Protein AF-A0AAD6A533-F1 (afdb_monomer_lite)

Radius of gyration: 17.17 Å; chains: 1; bounding box: 52×30×49 Å

Secondary structure (DSSP, 8-state):
-HHHHHHHHHHHHHHHHHHHS-SSTTSPPPSS-TTPEEETTEEE----PPTT-PPPHHHHHHHHHHTT--S----SHHHIIIIIIHHS---SS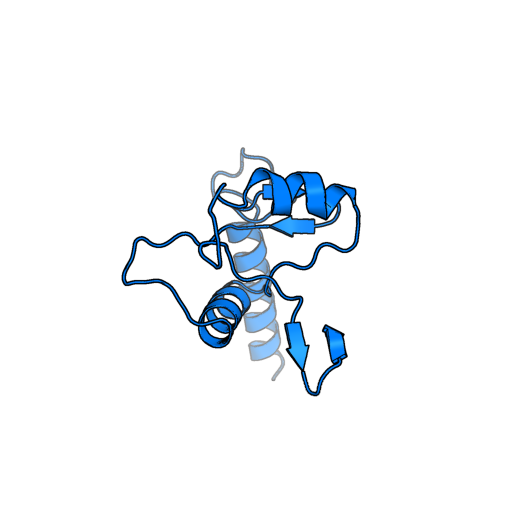S-S---S--EETTEE-

Organism: NCBI:txid1090488

Structure (mmCIF, N/CA/C/O backbone):
data_AF-A0AAD6A533-F1
#
_entry.id   AF-A0AAD6A533-F1
#
loop_
_atom_site.group_PDB
_atom_site.id
_atom_site.type_symbol
_atom_site.label_atom_id
_atom_site.label_alt_id
_atom_site.label_comp_id
_atom_site.label_asym_id
_atom_site.label_entity_id
_atom_site.label_seq_id
_atom_site.pdbx_PDB_ins_code
_atom_site.Cartn_x
_atom_site.Cartn_y
_atom_site.Cartn_z
_atom_site.occupancy
_atom_site.B_iso_or_equiv
_atom_site.auth_seq_id
_atom_site.auth_comp_id
_atom_site.auth_asym_id
_atom_site.auth_atom_id
_atom_site.pdbx_PDB_model_num
ATOM 1 N N . MET A 1 1 ? -32.719 -11.705 11.794 1.00 62.72 1 MET A N 1
ATOM 2 C CA . MET A 1 1 ? -31.921 -11.032 10.743 1.00 62.72 1 MET A CA 1
ATOM 3 C C . MET A 1 1 ? -31.281 -9.761 11.284 1.00 62.72 1 MET A C 1
ATOM 5 O O . MET A 1 1 ? -30.075 -9.643 11.167 1.00 62.72 1 MET A O 1
ATOM 9 N N . GLU A 1 2 ? -32.035 -8.870 11.937 1.00 68.62 2 GLU A N 1
ATOM 10 C CA . GLU A 1 2 ? -31.505 -7.630 12.546 1.00 68.62 2 GLU A CA 1
ATOM 11 C C . GLU A 1 2 ? -30.403 -7.852 13.599 1.00 68.62 2 GLU A C 1
ATOM 13 O O . GLU A 1 2 ? -29.443 -7.093 13.650 1.00 68.62 2 GLU A O 1
ATOM 18 N N . THR A 1 3 ? -30.487 -8.924 14.393 1.00 74.69 3 THR A N 1
ATOM 19 C CA . THR A 1 3 ? -29.479 -9.250 15.419 1.00 74.69 3 THR A CA 1
ATOM 20 C C . THR A 1 3 ? -28.086 -9.495 14.832 1.00 74.69 3 THR A C 1
ATOM 22 O O . THR A 1 3 ? -27.115 -8.939 15.325 1.00 74.69 3 THR A O 1
ATOM 25 N N . ASN A 1 4 ? -27.997 -10.240 13.726 1.00 84.06 4 ASN A N 1
ATOM 26 C CA . ASN A 1 4 ? -26.730 -10.567 13.063 1.00 84.06 4 ASN A CA 1
ATOM 27 C C . ASN A 1 4 ? -26.087 -9.321 12.419 1.00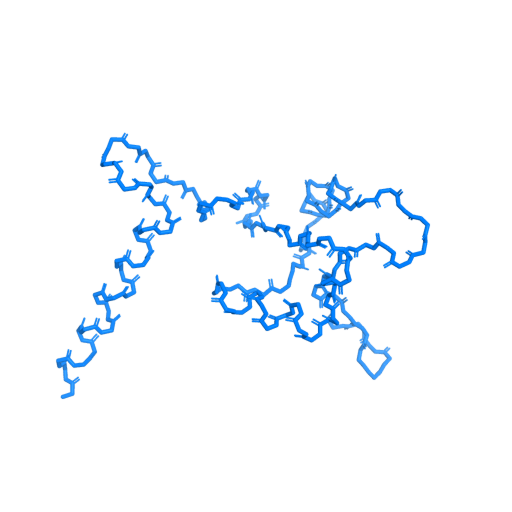 84.06 4 ASN A C 1
ATOM 29 O O . ASN A 1 4 ? -24.885 -9.105 12.524 1.00 84.06 4 ASN A O 1
ATOM 33 N N . TRP A 1 5 ? -26.900 -8.433 11.837 1.00 82.56 5 TRP A N 1
ATOM 34 C CA . TRP A 1 5 ? -26.418 -7.148 11.320 1.00 82.56 5 TRP A CA 1
ATOM 35 C C . TRP A 1 5 ? -25.864 -6.238 12.417 1.00 82.56 5 TRP A C 1
ATOM 37 O O . TRP A 1 5 ? -24.821 -5.614 12.227 1.00 82.56 5 TRP A O 1
ATOM 47 N N . ASN A 1 6 ? -26.536 -6.176 13.567 1.00 89.06 6 ASN A N 1
ATOM 48 C CA . ASN A 1 6 ? -26.059 -5.393 14.703 1.00 89.06 6 ASN A CA 1
ATOM 49 C C . ASN A 1 6 ? -24.739 -5.947 15.248 1.00 89.06 6 ASN A C 1
ATOM 51 O O . ASN A 1 6 ? -23.820 -5.172 15.494 1.00 89.06 6 ASN A O 1
ATOM 55 N N . GLU A 1 7 ? -24.617 -7.269 15.368 1.00 89.44 7 GLU A N 1
ATOM 56 C CA . GLU A 1 7 ? -23.370 -7.926 15.772 1.00 89.44 7 GLU A CA 1
ATOM 57 C C . GLU A 1 7 ? -22.222 -7.607 14.805 1.00 89.44 7 GLU A C 1
ATOM 59 O O . GLU A 1 7 ? -21.169 -7.144 15.242 1.00 89.44 7 GLU A O 1
ATOM 64 N N . LEU A 1 8 ? -22.441 -7.743 13.493 1.00 86.56 8 LEU A N 1
ATOM 65 C CA . LEU A 1 8 ? -21.438 -7.405 12.475 1.00 86.56 8 LEU A CA 1
ATOM 66 C C . LEU A 1 8 ? -21.003 -5.936 12.547 1.00 86.56 8 LEU A C 1
ATOM 68 O O . LEU A 1 8 ? -19.815 -5.631 12.431 1.00 86.56 8 LEU A O 1
ATOM 72 N N . ASN A 1 9 ? -21.948 -5.018 12.748 1.00 89.38 9 ASN A N 1
ATOM 73 C CA . ASN A 1 9 ? -21.647 -3.592 12.866 1.00 89.38 9 ASN A CA 1
ATOM 74 C C . ASN A 1 9 ? -20.824 -3.283 14.122 1.00 89.38 9 ASN A C 1
ATOM 76 O O . ASN A 1 9 ? -19.873 -2.504 14.046 1.00 89.38 9 ASN A O 1
ATOM 80 N N . ILE A 1 10 ? -21.147 -3.917 15.253 1.00 90.94 10 ILE A N 1
ATOM 81 C CA . ILE A 1 10 ? -20.394 -3.770 16.505 1.00 90.94 10 ILE A CA 1
ATOM 82 C C . ILE A 1 10 ? -18.969 -4.306 16.333 1.00 90.94 10 ILE A C 1
ATOM 84 O O . ILE A 1 10 ? -18.016 -3.609 16.677 1.00 90.94 10 ILE A O 1
ATOM 88 N N . SER A 1 11 ? -18.799 -5.493 15.741 1.00 90.62 11 SER A N 1
ATOM 89 C CA . SER A 1 11 ? -17.471 -6.075 15.497 1.00 90.62 11 SER A CA 1
ATOM 90 C C . SER A 1 11 ? -16.606 -5.201 14.588 1.00 90.62 11 SER A C 1
ATOM 92 O O . SER A 1 11 ? -15.421 -5.022 14.858 1.00 90.62 11 SER A O 1
ATOM 94 N N . ARG A 1 12 ? -17.189 -4.609 13.538 1.00 88.50 12 ARG A N 1
ATOM 95 C CA . ARG A 1 12 ? -16.467 -3.689 12.645 1.00 88.50 12 ARG A CA 1
ATOM 96 C C . ARG A 1 12 ? -16.048 -2.403 13.353 1.00 88.50 12 ARG A C 1
ATOM 98 O O . ARG A 1 12 ? -14.927 -1.951 13.147 1.00 88.50 12 ARG A O 1
ATOM 105 N N . ALA A 1 13 ? -16.924 -1.831 14.179 1.00 89.69 13 ALA A N 1
ATOM 106 C CA . ALA A 1 13 ? -16.608 -0.627 14.943 1.00 89.69 13 ALA A CA 1
ATOM 107 C C . ALA A 1 13 ? -15.483 -0.880 15.955 1.00 89.69 13 ALA A C 1
ATOM 109 O O . ALA A 1 13 ? -14.551 -0.083 16.036 1.00 89.69 13 ALA A O 1
ATOM 110 N N . GLN A 1 14 ? -15.539 -2.006 16.673 1.00 89.50 14 GLN A N 1
ATOM 111 C CA . GLN A 1 14 ? -14.489 -2.386 17.616 1.00 89.50 14 GLN A CA 1
ATOM 112 C C . GLN A 1 14 ? -13.147 -2.584 16.904 1.00 89.50 14 GLN A C 1
ATOM 114 O O . GLN A 1 14 ? -12.154 -2.013 17.337 1.00 89.50 14 GLN A O 1
ATOM 119 N N . TRP A 1 15 ? -13.131 -3.289 15.766 1.00 88.81 15 TRP A N 1
ATOM 120 C CA . TRP A 1 15 ? -11.913 -3.458 14.967 1.00 88.81 15 TRP A CA 1
ATO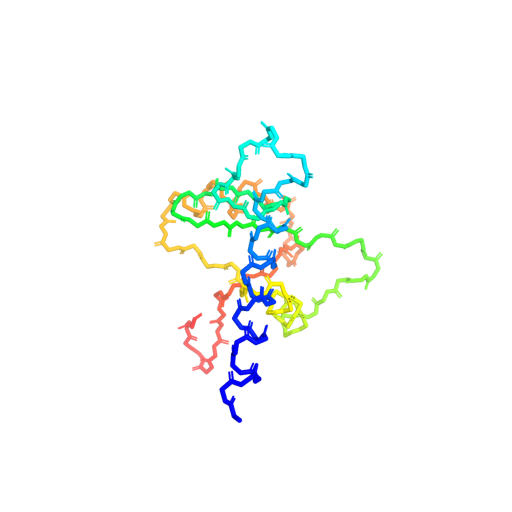M 121 C C . TRP A 1 15 ? -11.317 -2.113 14.535 1.00 88.81 15 TRP A C 1
ATOM 123 O O . TRP A 1 15 ? -10.121 -1.899 14.680 1.00 88.81 15 TRP A O 1
ATOM 133 N N . SER A 1 16 ? -12.140 -1.167 14.063 1.00 87.81 16 SER A N 1
ATOM 134 C CA . SER A 1 16 ? -11.649 0.169 13.704 1.00 87.81 16 SER A CA 1
ATOM 135 C C . SER A 1 16 ? -11.046 0.917 14.894 1.00 87.81 16 SER A C 1
ATOM 137 O O . SER A 1 16 ? -10.048 1.610 14.725 1.00 87.81 16 SER A O 1
ATOM 139 N N . ILE A 1 17 ? -11.616 0.783 16.092 1.00 88.12 17 ILE A N 1
ATOM 140 C CA . ILE A 1 17 ? -11.029 1.379 17.297 1.00 88.12 17 ILE A CA 1
ATOM 141 C C . ILE A 1 17 ? -9.689 0.710 17.595 1.00 88.12 17 ILE A C 1
ATOM 143 O O . ILE A 1 17 ? -8.693 1.412 17.706 1.00 88.12 17 ILE A O 1
ATOM 147 N N . ASP A 1 18 ? -9.637 -0.619 17.633 1.00 86.88 18 ASP A N 1
ATOM 148 C CA . ASP A 1 18 ? -8.424 -1.368 17.977 1.00 86.88 18 ASP A CA 1
ATOM 149 C C . ASP A 1 18 ? -7.278 -1.124 16.980 1.00 86.88 18 ASP A C 1
ATOM 151 O O . ASP A 1 18 ? -6.111 -1.049 17.366 1.00 86.88 18 ASP A O 1
ATOM 155 N N . SER A 1 19 ? -7.596 -0.974 15.690 1.00 88.88 19 SER A N 1
ATOM 156 C CA . SER A 1 19 ? -6.602 -0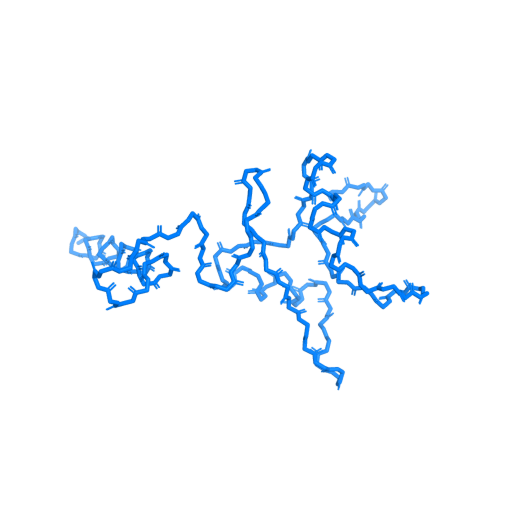.749 14.640 1.00 88.88 19 SER A CA 1
ATOM 157 C C . SER A 1 19 ? -6.043 0.672 14.625 1.00 88.88 19 SER A C 1
ATOM 159 O O . SER A 1 19 ? -4.876 0.844 14.283 1.00 88.88 19 SER A O 1
ATOM 161 N N . TYR A 1 20 ? -6.840 1.693 14.954 1.00 90.06 20 TYR A N 1
ATOM 162 C CA . TYR A 1 20 ? -6.440 3.104 14.807 1.00 90.06 20 TYR A CA 1
ATOM 163 C C . TYR A 1 20 ? -6.168 3.812 16.137 1.00 90.06 20 TYR A C 1
ATOM 165 O O . TYR A 1 20 ? -5.445 4.810 16.172 1.00 90.06 20 TYR A O 1
ATOM 173 N N . CYS A 1 21 ? -6.737 3.317 17.229 1.00 87.88 21 CYS A N 1
ATOM 174 C CA . CYS A 1 21 ? -6.614 3.862 18.569 1.00 87.88 21 CYS A CA 1
ATOM 175 C C . CYS A 1 21 ? -5.924 2.807 19.438 1.00 87.88 21 CYS A C 1
ATOM 177 O O . CYS A 1 21 ? -6.508 1.778 19.769 1.00 87.88 21 CYS A O 1
ATOM 179 N N . LEU A 1 22 ? -4.664 3.046 19.808 1.00 73.50 22 LEU A N 1
ATOM 180 C CA . LEU A 1 22 ? -3.975 2.179 20.763 1.00 73.50 22 LEU A CA 1
ATOM 181 C C . LEU A 1 22 ? -4.812 2.094 22.046 1.00 73.50 22 LEU A C 1
ATOM 183 O O . LEU A 1 22 ? -5.291 3.114 22.527 1.00 73.50 22 LEU A O 1
ATOM 187 N N . GLY A 1 23 ? -5.000 0.883 22.581 1.00 61.62 23 GLY A N 1
ATOM 188 C CA . GLY A 1 23 ? -5.952 0.555 23.656 1.00 61.62 23 GLY A CA 1
ATOM 189 C C . GLY A 1 23 ? -5.772 1.265 25.010 1.00 61.62 23 GLY A C 1
ATOM 190 O O . GLY A 1 23 ? -6.396 0.855 25.986 1.00 61.62 23 GLY A O 1
ATOM 191 N N . ASN A 1 24 ? -4.951 2.314 25.089 1.00 56.72 24 ASN A N 1
ATOM 192 C CA . ASN A 1 24 ? -4.998 3.301 26.158 1.00 56.72 24 ASN A CA 1
ATOM 193 C C . ASN A 1 24 ? -5.779 4.520 25.673 1.00 56.72 24 ASN A C 1
ATOM 195 O O . ASN A 1 24 ? -5.359 5.247 24.782 1.00 56.72 24 ASN A O 1
ATOM 199 N N . THR A 1 25 ? -6.906 4.774 26.325 1.00 56.12 25 THR A N 1
ATOM 200 C CA . THR A 1 25 ? -7.868 5.843 26.021 1.00 56.12 25 THR A CA 1
ATOM 201 C C . THR A 1 25 ? -7.313 7.273 26.108 1.00 56.12 25 THR A C 1
ATOM 203 O O . THR A 1 25 ? -8.049 8.216 25.826 1.00 56.12 25 THR A O 1
ATOM 206 N N . ASP A 1 26 ? -6.042 7.435 26.485 1.00 61.22 26 ASP A N 1
ATOM 207 C CA . ASP A 1 26 ? -5.317 8.709 26.515 1.00 61.22 26 ASP A CA 1
ATOM 208 C C . ASP A 1 26 ? -4.479 8.960 25.242 1.00 61.22 26 ASP A C 1
ATOM 210 O O . ASP A 1 26 ? -4.081 10.101 24.983 1.00 61.22 26 ASP A O 1
ATOM 214 N N . ASP A 1 27 ? -4.245 7.934 24.412 1.00 66.38 27 ASP A N 1
ATOM 215 C CA . ASP A 1 27 ? -3.541 8.066 23.137 1.00 66.38 27 ASP A CA 1
ATOM 216 C C . ASP A 1 27 ? -4.512 8.475 22.021 1.00 66.38 27 ASP A C 1
ATOM 218 O O . ASP A 1 27 ? -5.570 7.883 21.800 1.00 66.38 27 ASP A O 1
ATOM 222 N N . LYS A 1 28 ? -4.148 9.525 21.280 1.00 76.69 28 LYS A N 1
ATOM 223 C CA . LYS A 1 28 ? -4.931 9.991 20.130 1.00 76.69 28 LYS A CA 1
ATOM 224 C C . LYS A 1 28 ? -4.943 8.905 19.055 1.00 76.69 28 LYS A C 1
ATOM 226 O O . LYS A 1 28 ? -3.877 8.452 18.637 1.00 76.69 28 LYS A O 1
ATOM 231 N N . CYS A 1 29 ? -6.130 8.559 18.559 1.00 85.44 29 CYS A N 1
ATOM 232 C CA . CYS A 1 29 ? -6.263 7.739 17.359 1.00 85.44 29 CYS A CA 1
ATOM 233 C C . CYS A 1 29 ? -5.456 8.357 16.211 1.00 85.44 29 CYS A C 1
ATOM 235 O O . CYS A 1 29 ? -5.470 9.580 16.022 1.00 85.44 29 CYS A O 1
ATOM 237 N N . GLN A 1 30 ? -4.744 7.523 15.463 1.00 88.88 30 GLN A N 1
ATOM 238 C CA . GLN A 1 30 ? -3.913 7.969 14.352 1.00 88.88 30 GLN A CA 1
ATOM 239 C C . GLN A 1 30 ? -4.697 7.945 13.033 1.00 88.88 30 GLN A C 1
ATOM 241 O O . GLN A 1 30 ? -5.689 7.228 12.921 1.00 88.88 30 GLN A O 1
ATOM 246 N N . PRO A 1 31 ? -4.275 8.713 12.010 1.00 90.88 31 PRO A N 1
ATOM 247 C CA . PRO A 1 31 ? -4.897 8.659 10.684 1.00 90.88 31 PRO A CA 1
ATOM 248 C C . PRO A 1 31 ? -4.748 7.302 9.983 1.00 90.88 31 PRO A C 1
ATOM 250 O O . PRO A 1 31 ? -5.532 6.983 9.095 1.00 90.88 31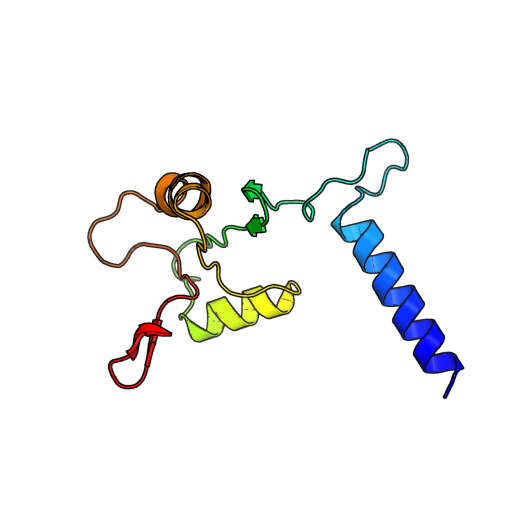 PRO A O 1
ATOM 253 N N . CYS A 1 32 ? -3.740 6.521 10.374 1.00 92.12 32 CYS A N 1
ATOM 254 C CA . CYS A 1 32 ? -3.441 5.204 9.830 1.00 92.12 32 CYS A CA 1
ATOM 255 C C . CYS A 1 32 ? -3.543 4.130 10.908 1.00 92.12 32 CYS A C 1
ATOM 257 O O . CYS A 1 32 ? -3.418 4.422 12.099 1.00 92.12 32 CYS A O 1
ATOM 259 N N . GLN A 1 33 ? -3.752 2.890 10.464 1.00 91.62 33 GLN A N 1
ATOM 260 C CA . GLN A 1 33 ? -3.710 1.728 11.342 1.00 91.62 33 GLN A CA 1
ATOM 261 C C . GLN A 1 33 ? -2.341 1.643 12.032 1.00 91.62 33 GLN A C 1
ATOM 263 O O . GLN A 1 33 ? -1.323 2.092 11.496 1.00 91.62 33 GLN A O 1
ATOM 268 N N . PHE A 1 34 ? -2.294 1.057 13.221 1.00 87.75 34 PHE A N 1
ATOM 269 C CA . PHE A 1 34 ? -1.045 0.876 13.943 1.00 87.75 34 PHE A CA 1
ATOM 270 C C . PHE A 1 34 ? -0.019 0.105 13.096 1.00 87.75 34 PHE A C 1
ATOM 272 O O . PHE A 1 34 ? -0.324 -0.942 12.533 1.00 87.75 34 PHE A O 1
ATOM 279 N N . GLY A 1 35 ? 1.204 0.634 13.004 1.00 88.12 35 GLY A N 1
ATOM 280 C CA . GLY A 1 35 ? 2.273 0.071 12.171 1.00 88.12 35 GLY A CA 1
ATOM 281 C C . GLY A 1 35 ? 2.269 0.534 10.707 1.00 88.12 35 GLY A C 1
ATOM 282 O O . GLY A 1 35 ? 3.213 0.222 9.986 1.00 88.12 35 GLY A O 1
ATOM 283 N N . TRP A 1 36 ? 1.273 1.314 10.276 1.00 92.94 36 TRP A N 1
ATOM 284 C CA . TRP A 1 36 ? 1.190 1.850 8.915 1.00 92.94 36 TRP A CA 1
ATOM 285 C C . TRP A 1 36 ? 1.736 3.280 8.836 1.00 92.94 36 TRP A C 1
ATOM 287 O O . TRP A 1 36 ? 1.452 4.128 9.684 1.00 92.94 36 TRP A O 1
ATOM 297 N N . GLY A 1 37 ? 2.503 3.563 7.785 1.00 90.38 37 GLY A N 1
ATOM 298 C CA . GLY A 1 37 ? 3.023 4.890 7.470 1.00 90.38 37 GLY A CA 1
ATOM 299 C C . GLY A 1 37 ? 2.002 5.741 6.717 1.00 90.38 37 GLY A C 1
ATOM 300 O O . GLY A 1 37 ? 1.354 5.272 5.783 1.00 90.38 37 GLY A O 1
ATOM 301 N N . LEU A 1 38 ? 1.881 7.013 7.097 1.00 90.62 38 LEU A N 1
ATOM 302 C CA . LEU A 1 38 ? 1.045 7.985 6.395 1.00 90.62 38 LEU A CA 1
ATOM 303 C C . LEU A 1 38 ? 1.827 8.622 5.237 1.00 90.62 38 LEU A C 1
ATOM 305 O O . LEU A 1 38 ? 2.804 9.330 5.474 1.00 90.62 38 LEU A O 1
ATOM 309 N N . SER A 1 39 ? 1.349 8.449 4.006 1.00 88.25 39 SER A N 1
ATOM 310 C CA . SER A 1 39 ? 1.771 9.233 2.838 1.00 88.25 39 SER A CA 1
ATOM 311 C C . SER A 1 39 ? 0.511 9.752 2.155 1.00 88.25 39 SER A C 1
ATOM 313 O O . SER A 1 39 ? -0.195 9.025 1.461 1.00 88.25 39 SER A O 1
ATOM 315 N N . GLN A 1 40 ? 0.162 11.003 2.471 1.00 82.94 40 GLN A N 1
ATOM 316 C CA . GLN A 1 40 ? -1.161 11.550 2.182 1.00 82.94 40 GLN A CA 1
ATOM 317 C C . GLN A 1 40 ? -1.526 11.426 0.691 1.00 82.94 40 GLN A C 1
ATOM 319 O O . GLN A 1 40 ? -0.714 11.777 -0.164 1.00 82.94 40 GLN A O 1
ATOM 324 N N . PRO A 1 41 ? -2.765 11.010 0.375 1.00 87.06 41 PRO A N 1
ATOM 325 C CA . PRO A 1 41 ? -3.888 10.776 1.294 1.00 87.06 41 PRO A CA 1
ATOM 326 C C . PRO A 1 41 ? -3.961 9.353 1.886 1.00 87.06 41 PRO A C 1
ATOM 328 O O . PRO A 1 41 ? -4.927 9.046 2.582 1.00 87.06 41 PRO A O 1
ATOM 331 N N . SER A 1 42 ? -2.983 8.493 1.612 1.00 90.50 42 SER A N 1
ATOM 332 C CA . SER A 1 42 ? -3.071 7.047 1.828 1.00 90.50 42 SER A CA 1
ATOM 333 C C . SER A 1 42 ? -2.199 6.559 2.996 1.00 90.50 42 SER A C 1
ATOM 335 O O . SER A 1 42 ? -1.264 7.226 3.446 1.00 90.50 42 SER A O 1
ATOM 337 N N . CYS A 1 43 ? -2.509 5.363 3.496 1.00 92.62 43 CYS A N 1
ATOM 338 C CA . CYS A 1 43 ? -1.704 4.655 4.487 1.00 92.62 43 CYS A CA 1
ATOM 339 C C . CYS A 1 43 ? -1.027 3.464 3.819 1.00 92.62 43 CYS A C 1
ATOM 341 O O . CYS A 1 43 ? -1.667 2.751 3.047 1.00 92.62 43 CYS A O 1
ATOM 343 N N . TYR A 1 44 ? 0.235 3.222 4.154 1.00 93.00 44 TYR A N 1
ATOM 344 C CA . TYR A 1 44 ? 1.028 2.165 3.545 1.00 93.00 44 TYR A CA 1
ATOM 345 C C . TYR A 1 44 ? 1.776 1.338 4.591 1.00 93.00 44 TYR A C 1
ATOM 347 O O . TYR A 1 44 ? 2.238 1.867 5.601 1.00 93.00 44 TYR A O 1
ATOM 355 N N . ALA A 1 45 ? 1.942 0.047 4.322 1.00 93.06 45 ALA A N 1
ATOM 356 C CA . ALA A 1 45 ? 2.739 -0.870 5.127 1.00 93.06 45 ALA A CA 1
ATOM 357 C C . ALA A 1 45 ? 3.737 -1.620 4.242 1.00 93.06 45 ALA A C 1
ATOM 359 O O . ALA A 1 45 ? 3.539 -1.763 3.033 1.00 93.06 45 ALA A O 1
ATOM 360 N N . ILE A 1 46 ? 4.825 -2.086 4.853 1.00 91.69 46 ILE A N 1
ATOM 361 C CA . ILE A 1 46 ? 5.872 -2.852 4.176 1.00 91.69 46 ILE A CA 1
ATOM 362 C C . ILE A 1 46 ? 5.916 -4.232 4.803 1.00 91.69 46 ILE A C 1
ATOM 364 O O . ILE A 1 46 ? 6.193 -4.380 5.992 1.00 91.69 46 ILE A O 1
ATOM 368 N N . ASN A 1 47 ? 5.694 -5.238 3.968 1.00 91.62 47 ASN A N 1
ATOM 369 C CA . ASN A 1 47 ? 5.868 -6.631 4.334 1.00 91.62 47 ASN A CA 1
ATOM 370 C C . ASN A 1 47 ? 7.239 -7.103 3.841 1.00 91.62 47 ASN A C 1
ATOM 372 O O . ASN A 1 47 ? 7.393 -7.449 2.672 1.00 91.62 47 ASN A O 1
ATOM 376 N N . ASP A 1 48 ? 8.228 -7.116 4.741 1.00 89.31 48 ASP A N 1
ATOM 377 C CA . ASP A 1 48 ? 9.610 -7.534 4.455 1.00 89.31 48 ASP A CA 1
ATOM 378 C C . ASP A 1 48 ? 10.020 -8.773 5.277 1.00 89.31 48 ASP A C 1
ATOM 380 O O . ASP A 1 48 ? 10.787 -8.695 6.244 1.00 89.31 48 ASP A O 1
ATOM 384 N N . PRO A 1 49 ? 9.462 -9.959 4.975 1.00 90.19 49 PRO A N 1
ATOM 385 C CA . PRO A 1 49 ? 9.901 -11.178 5.627 1.00 90.19 49 PRO A CA 1
ATOM 386 C C . PRO A 1 49 ? 11.288 -11.602 5.097 1.00 90.19 49 PRO A C 1
ATOM 388 O O . PRO A 1 49 ? 11.510 -11.582 3.889 1.00 90.19 49 PRO A O 1
ATOM 391 N N . PRO A 1 50 ? 12.220 -12.093 5.936 1.00 89.06 50 PRO A N 1
ATOM 392 C CA . PRO A 1 50 ? 13.472 -12.676 5.461 1.00 89.06 50 PRO A CA 1
ATOM 393 C C . PRO A 1 50 ? 13.247 -13.871 4.526 1.00 89.06 50 PRO A C 1
ATOM 395 O O . PRO A 1 50 ? 12.373 -14.717 4.755 1.00 89.06 50 PRO A O 1
ATOM 398 N N . SER A 1 51 ? 14.112 -13.984 3.516 1.00 84.56 51 SER A N 1
ATOM 399 C CA . SER A 1 51 ? 14.227 -15.176 2.671 1.00 84.56 51 SER A CA 1
ATOM 400 C C . SER A 1 51 ? 14.401 -16.439 3.539 1.00 84.56 51 SER A C 1
ATOM 402 O O . SER A 1 51 ? 15.141 -16.396 4.528 1.00 84.56 51 SER A O 1
ATOM 404 N N . PRO A 1 52 ? 13.713 -17.558 3.232 1.00 90.56 52 PRO A N 1
ATOM 405 C CA . PRO A 1 52 ? 12.983 -17.859 1.994 1.00 90.56 52 PRO A CA 1
ATOM 406 C C . PRO A 1 52 ? 11.478 -17.538 2.033 1.00 90.56 52 PRO A C 1
ATOM 408 O O . PRO A 1 52 ? 10.728 -18.058 1.215 1.00 90.56 52 PRO A O 1
ATOM 411 N N . ARG A 1 53 ? 10.996 -16.715 2.974 1.00 92.81 53 ARG A N 1
ATOM 412 C CA . ARG A 1 53 ? 9.551 -16.445 3.147 1.00 92.81 53 ARG A CA 1
ATOM 413 C C . ARG A 1 53 ? 8.978 -15.410 2.176 1.00 92.81 53 ARG A C 1
ATOM 415 O O . ARG A 1 53 ? 7.857 -14.947 2.377 1.00 92.81 53 ARG A O 1
ATOM 422 N N . TRP A 1 54 ? 9.744 -15.034 1.158 1.00 90.94 54 TRP A N 1
ATOM 423 C CA . TRP A 1 54 ? 9.270 -14.145 0.110 1.00 90.94 54 TRP A CA 1
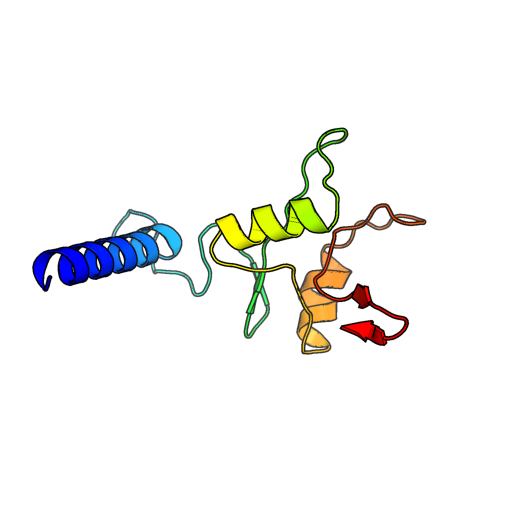ATOM 424 C C . TRP A 1 54 ? 8.100 -14.772 -0.635 1.00 90.94 54 TRP A C 1
ATOM 426 O O . TRP A 1 54 ? 8.050 -15.982 -0.851 1.00 90.94 54 TRP A O 1
ATOM 436 N N . LYS A 1 55 ? 7.149 -13.917 -0.986 1.00 93.06 55 LYS A N 1
ATOM 437 C CA . LYS A 1 55 ? 5.876 -14.298 -1.576 1.00 93.06 55 LYS A CA 1
ATOM 438 C C . LYS A 1 55 ? 5.883 -14.049 -3.075 1.00 93.06 55 LYS A C 1
ATOM 440 O O . LYS A 1 55 ? 6.572 -13.153 -3.569 1.00 93.06 55 LYS A O 1
ATOM 445 N N . THR A 1 56 ? 5.083 -14.823 -3.794 1.00 93.94 56 THR A N 1
ATOM 446 C CA . THR A 1 56 ? 4.634 -14.449 -5.140 1.00 93.94 56 THR A CA 1
ATOM 447 C C . THR A 1 56 ? 3.771 -13.185 -5.078 1.00 93.94 56 THR A C 1
ATOM 449 O O . THR A 1 56 ? 3.332 -12.773 -4.001 1.00 93.94 56 THR A O 1
ATOM 452 N N . TRP A 1 57 ? 3.526 -12.554 -6.227 1.00 93.81 57 TRP A N 1
ATOM 453 C CA . TRP A 1 57 ? 2.670 -11.367 -6.289 1.00 93.81 57 TRP A CA 1
ATOM 454 C C . TRP A 1 57 ? 1.252 -11.682 -5.793 1.00 93.81 57 TRP A C 1
ATOM 456 O O . TRP A 1 57 ? 0.678 -10.917 -5.020 1.00 93.81 57 TRP A O 1
ATOM 466 N N . GLU A 1 58 ? 0.705 -12.834 -6.189 1.00 95.75 58 GLU A N 1
ATOM 467 C CA . GLU A 1 58 ? -0.631 -13.283 -5.798 1.00 95.75 58 GLU A CA 1
ATOM 468 C C . GLU A 1 58 ? -0.729 -13.509 -4.289 1.00 95.75 58 GLU A C 1
ATOM 470 O O . GLU A 1 58 ? -1.664 -13.024 -3.659 1.00 95.75 58 GLU A O 1
ATOM 475 N N . GLU A 1 59 ? 0.249 -14.195 -3.697 1.00 96.69 59 GLU A N 1
ATOM 476 C CA . GLU A 1 59 ? 0.283 -14.419 -2.249 1.00 96.69 59 GLU A CA 1
ATOM 477 C C . GLU A 1 59 ? 0.437 -13.107 -1.475 1.00 96.69 59 GLU A C 1
ATOM 479 O O . GLU A 1 59 ? -0.273 -12.897 -0.497 1.00 96.69 59 GLU A O 1
ATOM 484 N N . ALA A 1 60 ? 1.314 -12.203 -1.926 1.00 96.00 60 ALA A N 1
ATOM 485 C CA . ALA A 1 60 ? 1.485 -10.896 -1.294 1.00 96.00 60 ALA A CA 1
ATOM 486 C C . ALA A 1 60 ? 0.190 -10.073 -1.337 1.00 96.00 60 ALA A C 1
ATOM 488 O O . ALA A 1 60 ? -0.153 -9.392 -0.371 1.00 96.00 60 ALA A O 1
ATOM 489 N N . ARG A 1 61 ? -0.562 -10.160 -2.440 1.00 96.56 61 ARG A N 1
ATOM 490 C CA . ARG A 1 61 ? -1.862 -9.501 -2.557 1.00 96.56 61 ARG A CA 1
ATOM 491 C C . ARG A 1 61 ? -2.905 -10.075 -1.607 1.00 96.56 61 ARG A C 1
ATOM 493 O O . ARG A 1 61 ? -3.673 -9.310 -1.028 1.00 96.56 61 ARG A O 1
ATOM 500 N N . GLU A 1 62 ? -2.967 -11.394 -1.468 1.00 97.75 62 GLU A N 1
ATOM 501 C CA . GLU A 1 62 ? -3.897 -12.020 -0.526 1.00 97.75 62 GLU A CA 1
ATOM 502 C C . GLU A 1 62 ? -3.540 -11.689 0.929 1.00 97.75 62 GLU A C 1
ATOM 504 O O . GLU A 1 62 ? -4.446 -11.399 1.711 1.00 97.75 62 GLU A O 1
ATOM 509 N N . ASP A 1 63 ? -2.249 -11.608 1.266 1.00 96.12 63 ASP A N 1
ATOM 510 C CA . ASP A 1 63 ? -1.798 -11.127 2.577 1.00 96.12 63 ASP A CA 1
ATOM 511 C C . ASP A 1 63 ? -2.297 -9.682 2.829 1.00 96.12 63 ASP A C 1
ATOM 513 O O . ASP A 1 63 ? -2.933 -9.423 3.852 1.00 96.12 63 ASP A O 1
ATOM 517 N N . CYS A 1 64 ? -2.136 -8.756 1.870 1.00 96.31 64 CYS A N 1
ATOM 518 C CA . CYS A 1 64 ? -2.658 -7.383 1.991 1.00 96.31 64 CYS A CA 1
ATOM 519 C C . CYS A 1 64 ? -4.188 -7.331 2.162 1.00 96.31 64 CYS A C 1
ATOM 521 O O . CYS A 1 64 ? -4.699 -6.579 2.999 1.00 96.31 64 CYS A O 1
ATOM 523 N N . LYS A 1 65 ? -4.943 -8.146 1.415 1.00 96.75 65 LYS A N 1
ATOM 524 C CA . LYS A 1 65 ? -6.407 -8.235 1.572 1.00 96.75 65 LYS A CA 1
ATOM 525 C C . LYS A 1 65 ? -6.817 -8.741 2.949 1.00 96.75 65 LYS A C 1
ATOM 527 O O . LYS A 1 65 ? -7.835 -8.287 3.475 1.00 96.75 65 LYS A O 1
ATOM 532 N N . GLY A 1 66 ? -6.030 -9.640 3.539 1.00 94.44 66 GLY A N 1
ATOM 533 C CA . GLY A 1 66 ? -6.212 -10.105 4.914 1.00 94.44 66 GLY A CA 1
ATOM 534 C C . GLY A 1 66 ? -6.152 -8.974 5.945 1.00 94.44 66 GLY A C 1
ATOM 535 O O . GLY A 1 66 ? -6.855 -9.027 6.951 1.00 94.44 66 GLY A O 1
ATOM 536 N N . GLU A 1 67 ? -5.399 -7.912 5.658 1.00 92.06 67 GLU A N 1
ATOM 537 C CA . GLU A 1 67 ? -5.288 -6.704 6.488 1.00 92.06 67 GLU A CA 1
ATOM 538 C C . GLU A 1 67 ? -6.289 -5.600 6.100 1.00 92.06 67 GLU A C 1
ATOM 540 O O . GLU A 1 67 ? -6.119 -4.431 6.446 1.00 92.06 67 GLU A O 1
ATOM 545 N N . ASN A 1 68 ? -7.358 -5.958 5.378 1.00 91.75 68 ASN A N 1
ATOM 546 C CA . ASN A 1 68 ? -8.360 -5.014 4.877 1.00 91.75 68 ASN A CA 1
ATOM 547 C C . ASN A 1 68 ? -7.733 -3.909 3.994 1.00 91.75 68 ASN A C 1
ATOM 549 O O . ASN A 1 68 ? -8.110 -2.737 4.071 1.00 91.75 68 ASN A O 1
ATOM 553 N N . SER A 1 69 ? -6.762 -4.300 3.160 1.00 94.69 69 SER A N 1
ATOM 554 C CA . SER A 1 69 ? -6.026 -3.437 2.227 1.00 94.69 69 SER A CA 1
ATOM 555 C C . SER A 1 69 ? -5.830 -4.111 0.850 1.00 94.69 69 SER A C 1
ATOM 557 O O . SER A 1 69 ? -6.452 -5.130 0.557 1.00 94.69 69 SER A O 1
ATOM 559 N N . ASP A 1 70 ? -5.001 -3.539 -0.025 1.00 96.25 70 ASP A N 1
ATOM 560 C CA . ASP A 1 70 ? -4.536 -4.164 -1.275 1.00 96.25 70 ASP A CA 1
ATOM 561 C C . ASP A 1 70 ? -3.065 -3.756 -1.500 1.00 96.25 70 ASP A C 1
ATOM 563 O O . ASP A 1 70 ? -2.527 -2.919 -0.767 1.00 96.25 70 ASP A O 1
ATOM 567 N N . LEU A 1 71 ? -2.398 -4.337 -2.499 1.00 95.62 71 LEU A N 1
ATOM 568 C CA . LEU A 1 71 ? -1.033 -3.947 -2.850 1.00 95.62 71 LEU A CA 1
ATOM 569 C C . LEU A 1 71 ? -0.955 -2.454 -3.191 1.00 95.62 71 LEU A C 1
ATOM 571 O O . LEU A 1 71 ? -1.813 -1.907 -3.886 1.00 95.62 71 LEU A O 1
ATOM 575 N N . ALA A 1 72 ? 0.122 -1.812 -2.740 1.00 93.25 72 ALA A N 1
ATOM 576 C CA . ALA A 1 72 ? 0.306 -0.373 -2.870 1.00 93.25 72 ALA A CA 1
ATOM 577 C C . ALA A 1 72 ? 0.297 0.086 -4.337 1.00 93.25 72 ALA A C 1
ATOM 579 O O . ALA A 1 72 ? 1.002 -0.468 -5.185 1.00 93.25 72 ALA A O 1
ATOM 580 N N . VAL A 1 73 ? -0.454 1.149 -4.621 1.00 91.50 73 VAL A N 1
ATOM 581 C CA . VAL A 1 73 ? -0.432 1.871 -5.897 1.00 91.50 73 VAL A CA 1
ATOM 582 C C . VAL A 1 73 ? -0.166 3.335 -5.585 1.00 91.50 73 VAL A C 1
ATOM 584 O O . VAL A 1 73 ? -0.897 3.943 -4.812 1.00 91.50 73 VAL A O 1
ATOM 587 N N . ALA A 1 74 ? 0.874 3.911 -6.186 1.00 88.38 74 ALA A N 1
ATOM 588 C CA . ALA A 1 74 ? 1.097 5.348 -6.095 1.00 88.38 74 ALA A CA 1
ATOM 589 C C . ALA A 1 74 ? 0.198 6.062 -7.108 1.00 88.38 74 ALA A C 1
ATOM 591 O O . ALA A 1 74 ? 0.362 5.897 -8.321 1.00 88.38 74 ALA A O 1
ATOM 592 N N . HIS A 1 75 ? -0.737 6.871 -6.618 1.00 86.69 75 HIS A N 1
ATOM 593 C CA . HIS A 1 75 ? -1.611 7.687 -7.460 1.00 86.69 75 HIS A CA 1
ATOM 594 C C . HIS A 1 75 ? -1.007 9.060 -7.750 1.00 86.69 75 HIS A C 1
ATOM 596 O O . HIS A 1 75 ? -1.366 9.703 -8.739 1.00 86.69 75 HIS A O 1
ATOM 602 N N . THR A 1 76 ? -0.074 9.508 -6.912 1.00 88.88 76 THR A N 1
ATOM 603 C CA . THR A 1 76 ? 0.610 10.793 -7.058 1.00 88.88 76 THR A CA 1
ATOM 604 C C . THR A 1 76 ? 2.135 10.637 -7.082 1.00 88.88 76 THR A C 1
ATOM 606 O O . THR A 1 76 ? 2.681 9.681 -6.526 1.00 88.88 76 THR A O 1
ATOM 609 N N . PRO A 1 77 ? 2.868 11.598 -7.680 1.00 89.31 77 PRO A N 1
ATOM 610 C CA . PRO A 1 77 ? 4.326 11.631 -7.579 1.00 89.31 77 PRO A CA 1
ATOM 611 C C . PRO A 1 77 ? 4.831 11.713 -6.133 1.00 89.31 77 PRO A C 1
ATOM 613 O O . PRO A 1 77 ? 5.891 11.173 -5.837 1.00 89.31 77 PRO A O 1
ATOM 616 N N . ALA A 1 78 ? 4.074 12.366 -5.243 1.00 88.31 78 ALA A N 1
ATOM 617 C CA . ALA A 1 78 ? 4.404 12.444 -3.824 1.00 88.31 78 ALA A CA 1
ATOM 618 C C . ALA A 1 78 ? 4.361 11.054 -3.175 1.00 88.31 78 ALA A C 1
ATOM 620 O O . ALA A 1 78 ? 5.361 10.629 -2.617 1.00 88.31 78 ALA A O 1
ATOM 621 N N . GLU A 1 79 ? 3.279 10.290 -3.361 1.00 89.12 79 GLU A N 1
ATOM 622 C CA . GLU A 1 79 ? 3.183 8.911 -2.848 1.00 89.12 79 GLU A CA 1
ATOM 623 C C . GLU A 1 79 ? 4.293 8.008 -3.399 1.00 89.12 79 GLU A C 1
ATOM 625 O O . GLU A 1 79 ? 4.887 7.219 -2.663 1.00 89.12 79 GLU A O 1
ATOM 630 N N . LYS A 1 80 ? 4.624 8.144 -4.690 1.00 88.44 80 LYS A N 1
ATOM 631 C CA . LYS A 1 80 ? 5.739 7.399 -5.284 1.00 88.44 80 LYS A CA 1
ATOM 632 C C . LYS A 1 80 ? 7.057 7.718 -4.575 1.00 88.44 80 LYS A C 1
ATOM 634 O O . LYS A 1 80 ? 7.782 6.797 -4.219 1.00 88.44 80 LYS A O 1
ATOM 639 N N . ASN A 1 81 ? 7.380 8.993 -4.389 1.00 87.94 81 ASN A N 1
ATOM 640 C CA . ASN A 1 81 ? 8.668 9.387 -3.822 1.00 87.94 81 ASN A CA 1
ATOM 641 C C . ASN A 1 81 ? 8.735 9.081 -2.314 1.00 87.94 81 ASN A C 1
ATOM 643 O O . ASN A 1 81 ? 9.697 8.478 -1.834 1.00 87.94 81 ASN A O 1
ATOM 647 N N . ASP A 1 82 ? 7.691 9.459 -1.578 1.00 86.50 82 ASP A N 1
ATOM 648 C CA . ASP A 1 82 ? 7.650 9.395 -0.117 1.00 86.50 82 ASP A CA 1
ATOM 649 C C . ASP A 1 82 ? 7.500 7.959 0.393 1.00 86.50 82 ASP A C 1
ATOM 651 O O . ASP A 1 82 ? 8.011 7.631 1.464 1.00 86.50 82 ASP A O 1
ATOM 655 N N . PHE A 1 83 ? 6.824 7.088 -0.366 1.00 85.19 83 PHE A N 1
ATOM 656 C CA . PHE A 1 83 ? 6.634 5.694 0.019 1.00 85.19 83 PHE A CA 1
ATOM 657 C C . PHE A 1 83 ? 7.437 4.720 -0.845 1.00 85.19 83 PHE A C 1
ATOM 659 O O . PHE A 1 83 ? 8.304 4.029 -0.313 1.00 85.19 83 PHE A O 1
ATOM 666 N N . ILE A 1 84 ? 7.186 4.645 -2.154 1.00 83.81 84 ILE A N 1
ATOM 667 C CA . ILE A 1 84 ? 7.781 3.589 -2.994 1.00 83.81 84 ILE A CA 1
ATOM 668 C C . ILE A 1 84 ? 9.301 3.744 -3.076 1.00 83.81 84 ILE A C 1
ATOM 670 O O . ILE A 1 84 ? 10.030 2.817 -2.730 1.00 83.81 84 ILE A O 1
ATOM 674 N N . ASP A 1 85 ? 9.789 4.906 -3.502 1.00 84.31 85 ASP A N 1
ATOM 675 C CA . ASP A 1 85 ? 11.222 5.117 -3.724 1.00 84.31 85 ASP A CA 1
ATOM 676 C C . ASP A 1 85 ? 12.007 5.104 -2.407 1.00 84.31 85 ASP A C 1
ATOM 678 O O . ASP A 1 85 ? 13.092 4.530 -2.344 1.00 84.31 85 ASP A O 1
ATOM 682 N N . THR A 1 86 ? 11.453 5.707 -1.349 1.00 84.25 86 THR A N 1
ATOM 683 C CA . THR A 1 86 ? 12.105 5.778 -0.031 1.00 84.25 86 THR A CA 1
ATOM 684 C C . THR A 1 86 ? 12.257 4.403 0.617 1.00 84.25 86 THR A C 1
ATOM 686 O O . THR A 1 86 ? 13.247 4.156 1.304 1.00 84.25 86 THR A O 1
ATOM 689 N N . ASN A 1 87 ? 11.287 3.509 0.410 1.00 82.69 87 ASN A N 1
ATOM 690 C CA . ASN A 1 87 ? 11.291 2.200 1.055 1.00 82.69 87 ASN A CA 1
ATOM 691 C C . ASN A 1 87 ? 11.841 1.090 0.167 1.00 82.69 87 ASN A C 1
ATOM 693 O O . ASN A 1 87 ? 12.267 0.066 0.695 1.00 82.69 87 ASN A O 1
ATOM 697 N N . SER A 1 88 ? 11.863 1.265 -1.156 1.00 80.25 88 SER A N 1
ATOM 698 C CA . SER A 1 88 ? 12.416 0.258 -2.054 1.00 80.25 88 SER A CA 1
ATOM 699 C C . SER A 1 88 ? 13.892 0.014 -1.725 1.00 80.25 88 SER A C 1
ATOM 701 O O . SER A 1 88 ? 14.693 0.953 -1.760 1.00 80.25 88 SER A O 1
ATOM 703 N N . PRO A 1 89 ? 14.300 -1.237 -1.443 1.00 74.62 89 PRO A N 1
ATOM 704 C CA . PRO A 1 89 ? 15.702 -1.546 -1.229 1.00 74.62 89 PRO A CA 1
ATOM 705 C C . PRO A 1 89 ? 16.506 -1.166 -2.475 1.00 74.62 89 PRO A C 1
ATOM 707 O O . PRO A 1 89 ? 16.079 -1.388 -3.610 1.00 74.62 89 PRO A O 1
ATOM 710 N N . PHE A 1 90 ? 17.691 -0.596 -2.257 1.00 67.31 90 PHE A N 1
ATOM 711 C CA . PHE A 1 90 ? 18.620 -0.262 -3.331 1.00 67.31 90 PHE A CA 1
ATOM 712 C C . PHE A 1 90 ? 19.250 -1.558 -3.851 1.00 67.31 90 PHE A C 1
ATOM 714 O O . PHE A 1 90 ? 20.327 -1.970 -3.419 1.00 67.31 90 PHE A O 1
ATOM 721 N N . SER A 1 91 ? 18.535 -2.262 -4.723 1.00 64.56 91 SER A N 1
ATOM 722 C CA . SER A 1 91 ? 18.947 -3.556 -5.251 1.00 64.56 91 SER A CA 1
ATOM 723 C C . SER A 1 91 ? 18.971 -3.540 -6.777 1.00 64.56 91 SER A C 1
ATOM 725 O O . SER A 1 91 ? 18.215 -2.832 -7.442 1.00 64.56 91 SER A O 1
ATOM 727 N N . SER A 1 92 ? 19.896 -4.302 -7.354 1.00 60.28 92 SER A N 1
ATOM 728 C CA . SER A 1 92 ? 19.886 -4.593 -8.781 1.00 60.28 92 SER A CA 1
ATOM 729 C C . SER A 1 92 ? 18.914 -5.745 -9.057 1.00 60.28 92 SER A C 1
ATOM 731 O O . SER A 1 92 ? 18.920 -6.761 -8.363 1.00 60.28 92 SER A O 1
ATOM 733 N N . GLY A 1 93 ? 18.086 -5.607 -10.094 1.00 65.12 93 GLY A N 1
ATOM 734 C CA . GLY A 1 93 ? 17.155 -6.656 -10.520 1.00 65.12 93 GLY A CA 1
ATOM 735 C C . GLY A 1 93 ? 15.805 -6.614 -9.798 1.00 65.12 93 GLY A C 1
ATOM 736 O O . GLY A 1 93 ? 15.246 -5.546 -9.584 1.00 65.12 93 GLY A O 1
ATOM 737 N N . THR A 1 94 ? 15.247 -7.785 -9.483 1.00 66.00 94 THR A N 1
ATOM 738 C CA . THR A 1 94 ? 13.878 -7.953 -8.952 1.00 66.00 94 THR A CA 1
ATOM 739 C C . THR A 1 94 ? 13.819 -8.084 -7.426 1.00 66.00 94 THR A C 1
ATOM 741 O O . THR A 1 94 ? 12.816 -8.545 -6.894 1.00 66.00 94 THR A O 1
ATOM 744 N N . ASN A 1 95 ? 14.879 -7.701 -6.708 1.00 73.50 95 ASN A N 1
ATOM 745 C CA . ASN A 1 95 ? 14.938 -7.748 -5.241 1.00 73.50 95 ASN A CA 1
ATOM 746 C C . ASN A 1 95 ? 14.212 -6.542 -4.612 1.00 73.50 95 ASN A C 1
ATOM 748 O O . ASN A 1 95 ? 14.801 -5.811 -3.819 1.00 73.50 95 ASN A O 1
ATOM 752 N N . GLY A 1 96 ? 12.968 -6.299 -5.020 1.00 83.94 96 GLY A N 1
ATOM 753 C CA . GLY A 1 96 ? 12.114 -5.226 -4.511 1.00 83.94 96 GLY A CA 1
ATOM 754 C C . GLY A 1 96 ? 10.832 -5.769 -3.885 1.00 83.94 96 GLY A C 1
ATOM 755 O O . GLY A 1 96 ? 10.636 -6.980 -3.787 1.00 83.94 96 GLY A O 1
ATOM 756 N N . TYR A 1 97 ? 9.946 -4.861 -3.486 1.00 89.56 97 TYR A N 1
ATOM 757 C CA . TYR A 1 97 ? 8.621 -5.214 -2.981 1.00 89.56 97 TYR A CA 1
ATOM 758 C C . TYR A 1 97 ? 7.596 -5.288 -4.111 1.00 89.56 97 TYR A C 1
ATOM 760 O O . TYR A 1 97 ? 7.685 -4.563 -5.105 1.00 89.56 97 TYR A O 1
ATOM 768 N N . TRP A 1 98 ? 6.589 -6.143 -3.938 1.00 92.94 98 TRP A N 1
ATOM 769 C CA . TRP A 1 98 ? 5.441 -6.163 -4.834 1.00 92.94 98 TRP A CA 1
ATOM 770 C C . TRP A 1 98 ? 4.583 -4.909 -4.658 1.00 92.94 98 TRP A C 1
ATOM 772 O O . TRP A 1 98 ? 4.325 -4.464 -3.542 1.00 92.94 98 TRP A O 1
ATOM 782 N N . ILE A 1 99 ? 4.114 -4.371 -5.782 1.00 92.44 99 ILE A N 1
ATOM 783 C CA . ILE A 1 99 ? 3.159 -3.261 -5.857 1.00 92.44 99 ILE A CA 1
ATOM 784 C C . ILE A 1 99 ? 1.951 -3.679 -6.700 1.00 92.44 99 ILE A C 1
ATOM 786 O O . ILE A 1 99 ? 1.993 -4.691 -7.404 1.00 92.44 99 ILE A O 1
ATOM 790 N N . GLY A 1 100 ? 0.872 -2.901 -6.640 1.00 93.50 100 GLY A N 1
ATOM 791 C CA . GLY A 1 100 ? -0.373 -3.215 -7.342 1.00 93.50 100 GLY A CA 1
ATOM 792 C C . GLY A 1 100 ? -0.277 -3.078 -8.864 1.00 93.50 100 GLY A C 1
ATOM 793 O O . GLY A 1 100 ? -1.008 -3.763 -9.574 1.00 93.50 100 GLY A O 1
ATOM 794 N N . LEU A 1 101 ? 0.649 -2.249 -9.364 1.00 89.94 101 LEU A N 1
ATOM 795 C CA . LEU A 1 101 ? 0.862 -2.053 -10.797 1.00 89.94 101 LEU A CA 1
ATOM 796 C C . LEU A 1 101 ? 1.422 -3.329 -11.436 1.00 89.94 101 LEU A C 1
ATOM 798 O O . LEU A 1 101 ? 2.533 -3.758 -11.111 1.00 89.94 101 LEU A O 1
ATOM 802 N N . ARG A 1 102 ? 0.692 -3.903 -12.394 1.00 89.44 102 ARG A N 1
ATOM 803 C CA . ARG A 1 102 ? 1.135 -5.108 -13.117 1.00 89.44 102 ARG A CA 1
ATOM 804 C C . ARG A 1 102 ? 0.734 -5.095 -14.586 1.00 89.44 102 ARG A C 1
ATOM 806 O O . ARG A 1 102 ? -0.118 -4.319 -15.007 1.00 89.44 102 ARG A O 1
ATOM 813 N N . VAL A 1 103 ? 1.349 -5.974 -15.375 1.00 90.50 103 VAL A N 1
ATOM 814 C CA . VAL A 1 103 ? 0.975 -6.184 -16.780 1.00 90.50 103 VAL A CA 1
ATOM 815 C C . VAL A 1 103 ? 0.081 -7.411 -16.890 1.00 90.50 103 VAL A C 1
ATOM 817 O O . VAL A 1 103 ? 0.494 -8.510 -16.534 1.00 90.50 103 VAL A O 1
ATOM 820 N N . GLU A 1 104 ? -1.108 -7.230 -17.455 1.00 90.44 104 GLU A N 1
ATOM 821 C CA . GLU A 1 104 ? -2.015 -8.312 -17.843 1.00 90.44 104 GLU A CA 1
ATOM 822 C C . GLU A 1 104 ? -2.390 -8.147 -19.315 1.00 90.44 104 GLU A C 1
ATOM 824 O O . GLU A 1 104 ? -2.778 -7.058 -19.745 1.00 90.44 104 GLU A O 1
ATOM 829 N N . ASP A 1 105 ? -2.229 -9.207 -20.110 1.00 92.25 105 ASP A N 1
ATOM 830 C CA . ASP A 1 105 ? -2.499 -9.205 -21.557 1.00 92.25 105 ASP A CA 1
ATOM 831 C C . ASP A 1 105 ? -1.831 -8.037 -22.313 1.00 92.25 105 ASP A C 1
ATOM 833 O O . ASP A 1 105 ? -2.416 -7.401 -23.193 1.00 92.25 105 ASP A O 1
ATOM 837 N N . GLY A 1 106 ? -0.590 -7.713 -21.933 1.00 92.88 106 GLY A N 1
ATOM 838 C CA . GLY A 1 106 ? 0.185 -6.625 -22.537 1.00 92.88 106 GLY A CA 1
ATOM 839 C C . GLY A 1 106 ? -0.295 -5.217 -22.169 1.00 92.88 106 GLY A C 1
ATOM 840 O O . GLY A 1 106 ? 0.139 -4.246 -22.789 1.00 92.88 106 GLY A O 1
ATOM 841 N N . LYS A 1 107 ? -1.181 -5.081 -21.177 1.00 93.12 107 LYS A N 1
ATOM 842 C CA . LYS A 1 107 ? -1.678 -3.795 -20.680 1.00 93.12 107 LYS A CA 1
ATOM 843 C C . LYS A 1 107 ? -1.322 -3.622 -19.214 1.00 93.12 107 LYS A C 1
ATOM 845 O O . LYS A 1 107 ? -1.509 -4.533 -18.417 1.00 93.12 107 LYS A O 1
ATOM 850 N N . TRP A 1 108 ? -0.859 -2.427 -18.868 1.00 87.38 108 TRP A N 1
ATOM 851 C CA . TRP A 1 108 ? -0.724 -2.029 -17.474 1.00 87.38 108 TRP A CA 1
ATOM 852 C C . TRP A 1 108 ? -2.108 -1.926 -16.832 1.00 87.38 108 TRP A C 1
ATOM 854 O O . TRP A 1 108 ? -3.036 -1.357 -17.423 1.00 87.38 108 TRP A O 1
ATOM 864 N N . LYS A 1 109 ? -2.233 -2.531 -15.659 1.00 73.38 109 LYS A N 1
ATOM 865 C CA . LYS A 1 109 ? -3.415 -2.552 -14.807 1.00 73.38 109 LYS A CA 1
ATOM 866 C C . LYS A 1 109 ? -3.055 -2.008 -13.440 1.00 73.38 109 LYS A C 1
ATOM 868 O O . LYS A 1 109 ? -1.933 -2.317 -12.974 1.00 73.38 109 LYS A O 1
#

Sequence (109 aa):
METNWNELNISRAQWSIDSYCLGNTDDKCQPCQFGWGLSQPSCYAINDPPSPRWKTWEEAREDCKGENSDLAVAHTPAEKNDFIDTNSPFSSGTNGYWIGLRVEDGKWK

pLDDT: mean 86.27, std 9.61, range [56.12, 97.75]

Foldseek 3Di:
DVVVVVVVVVVVVVVQCVQQPPPPPVGDGHLGGPQWDDQPPDTHHDDDDDPPPDDDLVVVQVVQVVVVHGFADDPDPSCCVVPVVVPFPPDPDDNGDHGPWDDDPNDTD

InterPro domains:
  IPR001304 C-type lectin-like [PF00059] (55-109)
  IPR001304 C-type lectin-like [PS50041] (39-109)
  IPR016186 C-type lectin-like/link domain superfamily [G3DSA:3.10.100.10] (17-109)
  IPR016187 C-type lectin fold [SSF56436] (19-108)
  IPR051379 C-type Lectin Receptor Immune Modulators [PTHR46746] (9-105)